Protein AF-A0A914FPI5-F1 (afdb_monomer_lite)

Foldseek 3Di:
DDDDDDDDDDPDAFAEPQQAEEELEDPPDPPQDPVQVVLSVLLQVLCVVRVHRYDYDYLVVLLPDPEDDPRYEYEYQDCDDDSNVSCVVNLHHYEYSQQSNCCCVPPSYRDDDSDYYNHCPCPPPDDDDPPDDPVVVVVVVD

Sequence (142 aa):
MKRNVSAGSSISVTQADTRRFYCIVSKDYENLTELQEQQLNKAYMLLKQHGAKAAITSVNKVMETKTRFAGFSYIIPEFSGELYEHLKSLEARIYGPLAIIQSLKKNGKIAKYSKPLLAMYCVGFNVTVTGLTVDERVRFLW

Radius of gyration: 18.47 Å; chains: 1; bounding box: 62×31×44 Å

pLDDT: mean 83.8, std 17.91, range [27.02, 97.25]

Secondary structure (DSSP, 8-state):
-----------------TT-EEEEEEET-TT--HHHHHHHHHHHHHHHHTT-EEEEEEHHHHHT--S--TTEEEE-S-S-HHHHHHHHHTT--EE-HHHHHHHHHHHSS----SS-BS-STTTT------S--HHHHHHHH-

Structure (mmCIF, N/CA/C/O backbone):
data_AF-A0A914FPI5-F1
#
_entry.id   AF-A0A914FPI5-F1
#
loop_
_atom_site.group_PDB
_atom_site.id
_atom_site.type_symbol
_atom_site.label_atom_id
_atom_site.label_alt_id
_atom_site.label_comp_id
_atom_site.label_asym_id
_atom_site.label_entity_id
_atom_site.label_seq_id
_atom_site.pdbx_PDB_ins_code
_atom_site.Cartn_x
_atom_site.Cartn_y
_atom_site.Cartn_z
_atom_site.occupancy
_atom_site.B_iso_or_equiv
_atom_site.auth_seq_id
_atom_site.auth_comp_id
_atom_site.auth_asym_id
_atom_site.auth_atom_id
_atom_site.pdbx_PDB_model_num
ATOM 1 N N . MET A 1 1 ? -47.656 1.825 -27.856 1.00 41.69 1 MET A N 1
ATOM 2 C CA . MET A 1 1 ? -47.205 0.910 -26.785 1.00 41.69 1 MET A CA 1
ATOM 3 C C . MET A 1 1 ? -46.133 1.633 -25.969 1.00 41.69 1 MET A C 1
ATOM 5 O O . MET A 1 1 ? -44.987 1.698 -26.388 1.00 41.69 1 MET A O 1
ATOM 9 N N . LYS A 1 2 ? -46.535 2.308 -24.885 1.00 35.38 2 LYS A N 1
ATOM 10 C CA . LYS A 1 2 ? -45.634 3.043 -23.981 1.00 35.38 2 LYS A CA 1
ATOM 11 C C . LYS A 1 2 ? -45.042 2.039 -22.990 1.00 35.38 2 LYS A C 1
ATOM 13 O O . LYS A 1 2 ? -45.812 1.371 -22.308 1.00 35.38 2 LYS A O 1
ATOM 18 N N . ARG A 1 3 ? -43.715 1.922 -22.899 1.00 34.03 3 ARG A N 1
ATOM 19 C CA . ARG A 1 3 ? -43.068 1.246 -21.764 1.00 34.03 3 ARG A CA 1
ATOM 20 C C . ARG A 1 3 ? -42.525 2.309 -20.822 1.00 34.03 3 ARG A C 1
ATOM 22 O O . ARG A 1 3 ? -41.485 2.902 -21.082 1.00 34.03 3 ARG A O 1
ATOM 29 N N . ASN A 1 4 ? -43.273 2.538 -19.749 1.00 33.28 4 ASN A N 1
ATOM 30 C CA . ASN A 1 4 ? -42.732 3.069 -18.508 1.00 33.28 4 ASN A CA 1
ATOM 31 C C . ASN A 1 4 ? -41.789 2.015 -17.924 1.00 33.28 4 ASN A C 1
ATOM 33 O O . ASN A 1 4 ? -42.200 0.874 -17.723 1.00 33.28 4 ASN A O 1
ATOM 37 N N . VAL A 1 5 ? -40.556 2.408 -17.618 1.00 37.50 5 VAL A N 1
ATOM 38 C CA . VAL A 1 5 ? -39.717 1.700 -16.650 1.00 37.50 5 VAL A CA 1
ATOM 39 C C . VAL A 1 5 ? -39.440 2.695 -15.537 1.00 37.50 5 VAL A C 1
ATOM 41 O O . VAL A 1 5 ? -38.598 3.579 -15.657 1.00 37.50 5 VAL A O 1
ATOM 44 N N . SER A 1 6 ? -40.230 2.589 -14.479 1.00 38.69 6 SER A N 1
ATOM 45 C CA . SER A 1 6 ? -39.996 3.262 -13.212 1.00 38.69 6 SER A CA 1
ATOM 46 C C . SER A 1 6 ? -39.279 2.318 -12.250 1.00 38.69 6 SER A C 1
ATOM 48 O O . SER A 1 6 ? -39.727 1.192 -12.055 1.00 38.69 6 SER A O 1
ATOM 50 N N . ALA A 1 7 ? -38.276 2.889 -11.580 1.00 34.94 7 ALA A N 1
ATOM 51 C CA . ALA A 1 7 ? -37.770 2.554 -10.249 1.00 34.94 7 ALA A CA 1
ATOM 52 C C . ALA A 1 7 ? -36.817 1.353 -10.073 1.00 34.94 7 ALA A C 1
ATOM 54 O O . ALA A 1 7 ? -37.062 0.239 -10.517 1.00 34.94 7 ALA A O 1
ATOM 55 N N . GLY A 1 8 ? -35.764 1.618 -9.285 1.00 27.02 8 GLY A N 1
ATOM 56 C CA . GLY A 1 8 ? -34.922 0.628 -8.610 1.00 27.02 8 GLY A CA 1
ATOM 57 C C . GLY A 1 8 ? -33.468 0.671 -9.081 1.00 27.02 8 GLY A C 1
ATOM 58 O O . GLY A 1 8 ? -33.053 -0.119 -9.912 1.00 27.02 8 GLY A O 1
ATOM 59 N N . SER A 1 9 ? -32.599 1.534 -8.568 1.00 31.66 9 SER A N 1
ATOM 60 C CA . SER A 1 9 ? -32.188 1.458 -7.169 1.00 31.66 9 SER A CA 1
ATOM 61 C C . SER A 1 9 ? -31.389 2.703 -6.789 1.00 31.66 9 SER A C 1
ATOM 63 O O . SER A 1 9 ? -30.408 3.074 -7.428 1.00 31.66 9 SER A O 1
ATOM 65 N N . SER A 1 10 ? -31.835 3.343 -5.715 1.00 32.69 10 SER A N 1
ATOM 66 C CA . SER A 1 10 ? -31.059 4.264 -4.895 1.00 32.69 10 SER A CA 1
ATOM 67 C C . SER A 1 10 ? -29.648 3.717 -4.663 1.00 32.69 10 SER A C 1
ATOM 69 O O . SER A 1 10 ? -29.485 2.647 -4.076 1.00 32.69 10 SER A O 1
ATOM 71 N N . ILE A 1 11 ? -28.634 4.451 -5.123 1.00 34.09 11 ILE A N 1
ATOM 72 C CA . ILE A 1 11 ? -27.224 4.149 -4.867 1.00 34.09 11 ILE A CA 1
ATOM 73 C C . ILE A 1 11 ? -26.982 4.351 -3.368 1.00 34.09 11 ILE A C 1
ATOM 75 O O . ILE A 1 11 ? -26.786 5.467 -2.892 1.00 34.09 11 ILE A O 1
ATOM 79 N N . SER A 1 12 ? -27.046 3.263 -2.605 1.00 35.69 12 SER A N 1
ATOM 80 C CA . SER A 1 12 ? -26.718 3.260 -1.185 1.00 35.69 12 SER A CA 1
ATOM 81 C C . SER A 1 12 ? -25.196 3.298 -1.001 1.00 35.69 12 SER A C 1
ATOM 83 O O . SER A 1 12 ? -24.499 2.340 -1.334 1.00 35.69 12 SER A O 1
ATOM 85 N N . VAL A 1 13 ? -24.722 4.442 -0.509 1.00 40.16 13 VAL A N 1
ATOM 86 C CA . VAL A 1 13 ? -23.586 4.692 0.401 1.00 40.16 13 VAL A CA 1
ATOM 87 C C . VAL A 1 13 ? -22.428 3.671 0.397 1.00 40.16 13 VAL A C 1
ATOM 89 O O . VAL A 1 13 ? -22.546 2.536 0.849 1.00 40.16 13 VAL A O 1
ATOM 92 N N . THR A 1 14 ? -21.276 4.170 -0.069 1.00 48.06 14 THR A N 1
ATOM 93 C CA . THR A 1 14 ? -19.882 3.847 0.304 1.00 48.06 14 THR A CA 1
ATOM 94 C C . THR A 1 14 ? -19.667 2.709 1.303 1.00 48.06 14 THR A C 1
ATOM 96 O O . THR A 1 14 ? -19.986 2.841 2.482 1.00 48.06 14 THR A O 1
ATOM 99 N N . GLN A 1 15 ? -18.962 1.659 0.880 1.00 47.38 15 GLN A N 1
ATOM 100 C CA . GLN A 1 15 ? -18.258 0.789 1.820 1.00 47.38 15 GLN A CA 1
ATOM 101 C C . GLN A 1 15 ? -16.860 0.475 1.296 1.00 47.38 15 GLN A C 1
ATOM 103 O O . GLN A 1 15 ? -16.686 -0.199 0.275 1.00 47.38 15 GLN A O 1
ATOM 108 N N . ALA A 1 16 ? -15.853 0.938 2.039 1.00 54.94 16 ALA A N 1
ATOM 109 C CA . ALA A 1 16 ? -14.571 0.254 2.071 1.00 54.94 16 ALA A CA 1
ATOM 110 C C . ALA A 1 16 ? -14.802 -1.216 2.471 1.00 54.94 16 ALA A C 1
ATOM 112 O O . ALA A 1 16 ? -15.773 -1.529 3.155 1.00 54.94 16 ALA A O 1
ATOM 113 N N . ASP A 1 17 ? -13.933 -2.131 2.034 1.00 63.31 17 ASP A N 1
ATOM 114 C CA . ASP A 1 17 ? -14.045 -3.557 2.374 1.00 63.31 17 ASP A CA 1
ATOM 115 C C . ASP A 1 17 ? -13.957 -3.746 3.904 1.00 63.31 17 ASP A C 1
ATOM 117 O O . ASP A 1 17 ? -12.864 -3.814 4.464 1.00 63.31 17 ASP A O 1
ATOM 121 N N . THR A 1 18 ? -15.106 -3.800 4.588 1.00 62.47 18 THR A N 1
ATOM 122 C CA . THR A 1 18 ? -15.226 -3.886 6.060 1.00 62.47 18 THR A CA 1
ATOM 123 C C . THR A 1 18 ? -14.688 -5.201 6.625 1.00 62.47 18 THR A C 1
ATOM 125 O O . THR A 1 18 ? -14.481 -5.333 7.838 1.00 62.47 18 THR A O 1
ATOM 128 N N . ARG A 1 19 ? -14.428 -6.179 5.748 1.00 72.88 19 ARG A N 1
ATOM 129 C CA . ARG A 1 19 ? -13.825 -7.471 6.086 1.00 72.88 19 ARG A CA 1
ATOM 130 C C . ARG A 1 19 ? -12.309 -7.389 6.216 1.00 72.88 19 ARG A C 1
ATOM 132 O O . ARG A 1 19 ? -11.709 -8.337 6.718 1.00 72.88 19 ARG A O 1
ATOM 139 N N . ARG A 1 20 ? -11.689 -6.293 5.765 1.00 82.44 20 ARG A N 1
ATOM 140 C CA . ARG A 1 20 ? -10.238 -6.118 5.802 1.00 82.44 20 ARG A CA 1
ATOM 141 C C . ARG A 1 20 ? -9.780 -5.113 6.839 1.00 82.44 20 ARG A C 1
ATOM 143 O O . ARG A 1 20 ? -10.452 -4.120 7.112 1.00 82.44 20 ARG A O 1
ATOM 150 N N . PHE A 1 21 ? -8.603 -5.396 7.378 1.00 89.62 21 PHE A N 1
ATOM 151 C CA . PHE A 1 21 ? -7.860 -4.526 8.267 1.00 89.62 21 PHE A CA 1
ATOM 152 C C . PHE A 1 21 ? -6.705 -3.874 7.500 1.00 89.62 21 PHE A C 1
ATOM 154 O O . PHE A 1 21 ? -5.883 -4.566 6.901 1.00 89.62 21 PHE A O 1
ATOM 161 N N . TYR A 1 22 ? -6.664 -2.546 7.493 1.00 92.00 22 TYR A N 1
ATOM 162 C CA . TYR A 1 22 ? -5.661 -1.748 6.798 1.00 92.00 22 TYR A CA 1
ATOM 163 C C . TYR A 1 22 ? -4.598 -1.269 7.789 1.00 92.00 22 TYR A C 1
ATOM 165 O O . TYR A 1 22 ? -4.893 -0.515 8.717 1.00 92.00 22 TYR A O 1
ATOM 173 N N . CYS A 1 23 ? -3.361 -1.698 7.576 1.00 94.44 23 CYS A N 1
ATOM 174 C CA . CYS A 1 23 ? -2.197 -1.312 8.359 1.00 94.44 23 CYS A CA 1
ATOM 175 C C . CYS A 1 23 ? -1.449 -0.196 7.633 1.00 94.44 23 CYS A C 1
ATOM 177 O O . CYS A 1 23 ? -0.838 -0.442 6.596 1.00 94.44 23 CYS A O 1
ATOM 179 N N . ILE A 1 24 ? -1.489 1.018 8.174 1.00 95.75 24 ILE A N 1
ATOM 180 C CA . ILE A 1 24 ? -0.692 2.143 7.686 1.00 95.75 24 ILE A CA 1
ATOM 181 C C . ILE A 1 24 ? 0.669 2.047 8.367 1.00 95.75 24 ILE A C 1
ATOM 183 O O . ILE A 1 24 ? 0.754 2.226 9.582 1.00 95.75 24 ILE A O 1
ATOM 187 N N . VAL A 1 25 ? 1.712 1.713 7.613 1.00 93.81 25 VAL A N 1
ATOM 188 C CA . VAL A 1 25 ? 3.068 1.577 8.155 1.00 93.81 25 VAL A CA 1
ATOM 189 C C . VAL A 1 25 ? 3.756 2.930 8.036 1.00 93.81 25 VAL A C 1
ATOM 191 O O . VAL A 1 25 ? 4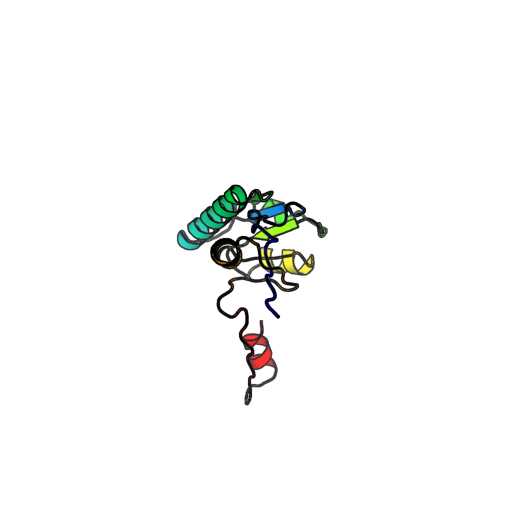.096 3.356 6.936 1.00 93.81 25 VAL A O 1
ATOM 194 N N . SER A 1 26 ? 3.902 3.630 9.158 1.00 91.25 26 SER A N 1
ATOM 195 C CA . SER A 1 26 ? 4.524 4.963 9.185 1.00 91.25 26 SER A CA 1
ATOM 196 C C . SER A 1 26 ? 5.479 5.179 10.354 1.00 91.25 26 SER A C 1
ATOM 198 O O . SER A 1 26 ? 6.345 6.040 10.271 1.00 91.25 26 SER A O 1
ATOM 200 N N . LYS A 1 27 ? 5.342 4.414 11.444 1.00 89.94 27 LYS A N 1
ATOM 201 C CA . LYS A 1 27 ? 6.252 4.520 12.590 1.00 89.94 27 LYS A CA 1
ATOM 202 C C . LYS A 1 27 ? 7.548 3.771 12.308 1.00 89.94 27 LYS A C 1
ATOM 204 O O . LYS A 1 27 ? 7.506 2.691 11.718 1.00 89.94 27 LYS A O 1
ATOM 209 N N . ASP A 1 28 ? 8.656 4.321 12.790 1.00 89.00 28 ASP A N 1
ATOM 210 C CA . ASP A 1 28 ? 10.003 3.755 12.641 1.00 89.00 28 ASP A CA 1
ATOM 211 C C . ASP A 1 28 ? 10.420 3.588 11.168 1.00 89.00 28 ASP A C 1
ATOM 213 O O . ASP A 1 28 ? 11.265 2.763 10.839 1.00 89.00 28 ASP A O 1
ATOM 217 N N . TYR A 1 29 ? 9.786 4.346 10.267 1.00 89.06 29 TYR A N 1
ATOM 218 C CA . TYR A 1 29 ? 10.139 4.364 8.856 1.00 89.06 29 TYR A CA 1
ATOM 219 C C . TYR A 1 29 ? 11.323 5.311 8.670 1.00 89.06 29 TYR A C 1
ATOM 221 O O . TYR A 1 29 ? 11.189 6.524 8.851 1.00 89.06 29 TYR A O 1
ATOM 229 N N . GLU A 1 30 ? 12.488 4.762 8.341 1.00 84.88 30 GLU A N 1
ATOM 230 C CA . GLU A 1 30 ? 13.681 5.567 8.100 1.00 84.88 30 GLU A CA 1
ATOM 231 C C . GLU A 1 30 ? 13.478 6.457 6.867 1.00 84.88 30 GLU A C 1
ATOM 233 O O . GLU A 1 30 ? 12.995 6.006 5.832 1.00 84.88 30 GLU A O 1
ATOM 238 N N . ASN A 1 31 ? 13.854 7.734 6.972 1.00 85.50 31 ASN A N 1
ATOM 239 C CA . ASN A 1 31 ? 13.837 8.696 5.861 1.00 85.50 31 ASN A CA 1
ATOM 240 C C . ASN A 1 31 ? 12.456 8.986 5.239 1.00 85.50 31 ASN A C 1
ATOM 242 O O . ASN A 1 31 ? 12.372 9.369 4.071 1.00 85.50 31 ASN A O 1
ATOM 246 N N . LEU A 1 32 ? 11.367 8.858 6.004 1.00 90.00 32 LEU A N 1
ATOM 247 C CA . LEU A 1 32 ? 10.044 9.267 5.531 1.00 90.00 32 LEU A CA 1
ATOM 248 C C . LEU A 1 32 ? 10.020 10.775 5.232 1.00 90.00 32 LEU A C 1
ATOM 250 O O . LEU A 1 32 ? 10.238 11.603 6.115 1.00 90.00 32 LEU A O 1
ATOM 254 N N . THR A 1 33 ? 9.731 11.141 3.985 1.00 93.69 33 THR A N 1
ATOM 255 C CA . THR A 1 33 ? 9.571 12.552 3.606 1.00 93.69 33 THR A CA 1
ATOM 256 C C . THR A 1 33 ? 8.265 13.122 4.159 1.00 93.69 33 THR A C 1
ATOM 258 O O . THR A 1 33 ? 7.269 12.407 4.294 1.00 93.69 33 THR A O 1
ATOM 261 N N . GLU A 1 34 ? 8.220 14.439 4.376 1.00 94.25 34 GLU A N 1
ATOM 262 C CA . GLU A 1 34 ? 7.000 15.128 4.819 1.00 94.25 34 GLU A CA 1
ATOM 263 C C . GLU A 1 34 ? 5.815 14.848 3.875 1.00 94.25 34 GLU A C 1
ATOM 265 O O . GLU A 1 34 ? 4.696 14.575 4.310 1.00 94.25 34 GLU A O 1
ATOM 270 N N . LEU A 1 35 ? 6.064 14.833 2.560 1.00 94.56 35 LEU A N 1
ATOM 271 C CA . LEU A 1 35 ? 5.036 14.531 1.566 1.00 94.56 35 LEU A CA 1
ATOM 272 C C . LEU A 1 35 ? 4.476 13.109 1.731 1.00 94.56 35 LEU A C 1
ATOM 274 O O . LEU A 1 35 ? 3.261 12.914 1.646 1.00 94.56 35 LEU A O 1
ATOM 278 N N . GLN A 1 36 ? 5.333 12.112 1.958 1.00 94.88 36 GLN A N 1
ATOM 279 C CA . GLN A 1 36 ? 4.898 10.730 2.182 1.00 94.88 36 GLN A CA 1
ATOM 280 C C . GLN A 1 36 ? 4.102 10.607 3.483 1.00 94.88 36 GLN A C 1
ATOM 282 O O . GLN A 1 36 ? 3.055 9.954 3.498 1.00 94.88 36 GLN A O 1
ATOM 287 N N . GLU A 1 37 ? 4.533 11.277 4.550 1.00 95.06 37 GLU A N 1
ATOM 288 C CA . GLU A 1 37 ? 3.805 11.308 5.817 1.00 95.06 37 GLU A CA 1
ATOM 289 C C . GLU A 1 37 ? 2.411 11.931 5.651 1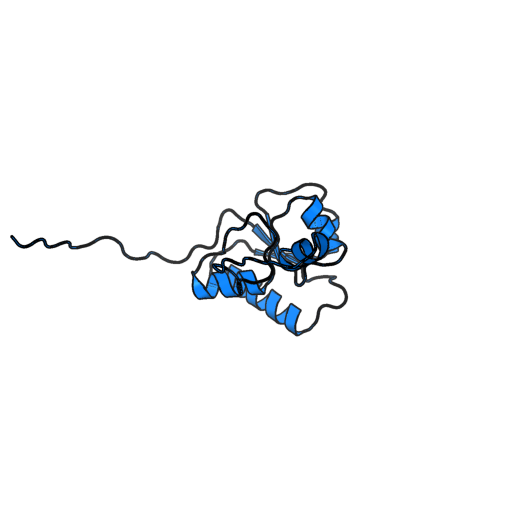.00 95.06 37 GLU A C 1
ATOM 291 O O . GLU A 1 37 ? 1.402 11.337 6.047 1.00 95.06 37 GLU A O 1
ATOM 296 N N . GLN A 1 38 ? 2.316 13.077 4.973 1.00 96.44 38 GLN A N 1
ATOM 297 C CA . GLN A 1 38 ? 1.039 13.720 4.653 1.00 96.44 38 GLN A CA 1
ATOM 298 C C . GLN A 1 38 ? 0.124 12.796 3.834 1.00 96.44 38 GLN A C 1
ATOM 300 O O . GLN A 1 38 ? -1.084 12.726 4.084 1.00 96.44 38 GLN A O 1
ATOM 305 N N . GLN A 1 39 ? 0.675 12.060 2.866 1.00 97.25 39 GLN A N 1
ATOM 306 C CA . GLN A 1 39 ? -0.085 11.099 2.066 1.00 97.25 39 GLN A CA 1
ATOM 307 C C . GLN A 1 39 ? -0.584 9.913 2.905 1.00 97.25 39 GLN A C 1
ATOM 309 O O . GLN A 1 39 ? -1.753 9.537 2.778 1.00 97.25 39 GLN A O 1
ATOM 314 N N . LEU A 1 40 ? 0.246 9.346 3.783 1.00 96.94 40 LEU A N 1
ATOM 315 C CA . LEU A 1 40 ? -0.143 8.260 4.691 1.00 96.94 40 LEU A CA 1
ATOM 316 C C . LEU A 1 40 ? -1.238 8.714 5.663 1.00 96.94 40 LEU A C 1
ATOM 318 O O . LEU A 1 40 ? -2.266 8.042 5.790 1.00 96.94 40 LEU A O 1
ATOM 322 N N . ASN A 1 41 ? -1.079 9.893 6.267 1.00 96.62 41 ASN A N 1
ATOM 323 C CA . ASN A 1 41 ? -2.074 10.492 7.156 1.00 96.62 41 ASN A CA 1
ATOM 324 C C . ASN A 1 41 ? -3.402 10.731 6.429 1.00 96.62 41 ASN A C 1
ATOM 326 O O . ASN A 1 41 ? -4.474 10.374 6.922 1.00 96.62 41 ASN A O 1
ATOM 330 N N . LYS A 1 42 ? -3.352 11.258 5.205 1.00 97.19 42 LYS A N 1
ATOM 331 C CA . LYS A 1 42 ? -4.546 11.467 4.380 1.00 97.19 42 LYS A CA 1
ATOM 332 C C . LYS A 1 42 ? -5.235 10.156 4.005 1.00 97.19 42 LYS A C 1
ATOM 334 O O . LYS A 1 42 ? -6.465 10.088 4.041 1.00 97.19 42 LYS A O 1
ATOM 339 N N . ALA A 1 43 ? -4.471 9.119 3.665 1.00 96.88 43 ALA A N 1
ATOM 340 C CA . ALA A 1 43 ? -5.010 7.789 3.397 1.00 96.88 43 ALA A CA 1
ATOM 341 C C . ALA A 1 43 ? -5.696 7.204 4.643 1.00 96.88 43 ALA A C 1
ATOM 343 O O . ALA A 1 43 ? -6.819 6.710 4.540 1.00 96.88 43 ALA A O 1
ATOM 344 N N . TYR A 1 44 ? -5.071 7.326 5.820 1.00 96.50 44 TYR A N 1
ATOM 345 C CA . TYR A 1 44 ? -5.646 6.901 7.099 1.00 96.50 44 TYR A CA 1
ATOM 346 C C . TYR A 1 44 ? -6.975 7.603 7.401 1.00 96.50 44 TYR A C 1
ATOM 348 O O . TYR A 1 44 ? -7.974 6.941 7.695 1.00 96.50 44 TYR A O 1
ATOM 356 N N . MET A 1 45 ? -7.022 8.930 7.267 1.00 96.12 45 MET A N 1
ATOM 357 C CA . MET A 1 45 ? -8.241 9.703 7.512 1.00 96.12 45 MET A CA 1
ATOM 358 C C . MET A 1 45 ? -9.369 9.313 6.554 1.00 96.12 45 MET A C 1
ATOM 360 O O . MET A 1 45 ? -10.498 9.093 6.993 1.00 96.12 45 MET A O 1
ATOM 364 N N .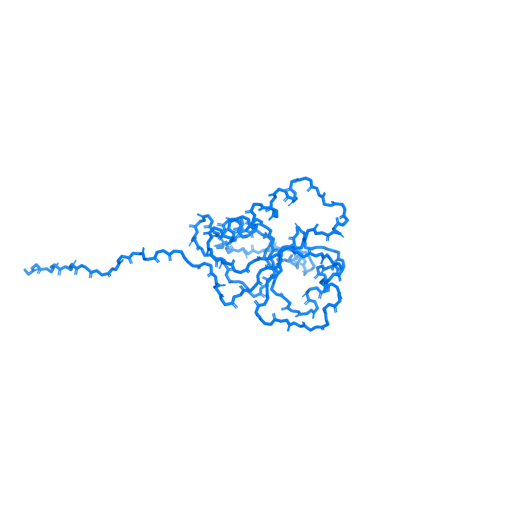 LEU A 1 46 ? -9.070 9.147 5.261 1.00 95.25 46 LEU A N 1
ATOM 365 C CA . LEU A 1 46 ? -10.065 8.715 4.274 1.00 95.25 46 LEU A CA 1
ATOM 366 C C . LEU A 1 46 ? -10.594 7.307 4.562 1.00 95.25 46 LEU A C 1
ATOM 368 O O . LEU A 1 46 ? -11.796 7.074 4.435 1.00 95.25 46 LEU A O 1
ATOM 372 N N . LEU A 1 47 ? -9.726 6.382 4.976 1.00 94.19 47 LEU A N 1
ATOM 373 C CA . LEU A 1 47 ? -10.126 5.036 5.391 1.00 94.19 47 LEU A CA 1
ATOM 374 C C . LEU A 1 47 ? -11.123 5.085 6.549 1.00 94.19 47 LEU A C 1
ATOM 376 O O . LEU A 1 47 ? -12.172 4.442 6.478 1.00 94.19 47 LEU A O 1
ATOM 380 N N . LYS A 1 48 ? -10.827 5.877 7.585 1.00 93.19 48 LYS A N 1
ATOM 381 C CA . LYS A 1 48 ? -11.720 6.053 8.737 1.00 93.19 48 LYS A CA 1
ATOM 382 C C . LYS A 1 48 ? -13.055 6.678 8.343 1.00 93.19 48 LYS A C 1
ATOM 384 O O . LYS A 1 48 ? -14.094 6.168 8.750 1.00 93.19 48 LYS A O 1
ATOM 389 N N . GLN A 1 49 ? -13.036 7.719 7.510 1.00 92.69 49 GLN A N 1
ATOM 390 C CA . GLN A 1 49 ? -14.248 8.370 6.997 1.00 92.69 49 GLN A CA 1
ATOM 391 C C . GLN A 1 49 ? -15.154 7.404 6.219 1.00 92.69 49 GLN A C 1
ATOM 393 O O . GLN A 1 49 ? -16.371 7.524 6.280 1.00 92.69 49 GLN A O 1
ATOM 398 N N . HIS A 1 50 ? -14.574 6.416 5.531 1.00 90.75 50 HIS A N 1
ATOM 399 C CA . HIS A 1 50 ? -15.313 5.389 4.785 1.00 90.75 50 HIS A CA 1
ATOM 400 C C . HIS A 1 50 ? -15.612 4.123 5.611 1.00 90.75 50 HIS A C 1
ATOM 402 O O . HIS A 1 50 ? -15.957 3.084 5.042 1.00 90.75 50 HIS A O 1
ATOM 408 N N . GLY A 1 51 ? -15.455 4.178 6.940 1.00 88.19 51 GLY A N 1
ATOM 409 C CA . GLY A 1 51 ? -15.774 3.072 7.848 1.00 88.19 51 GLY A CA 1
ATOM 410 C C . GLY A 1 51 ? -14.833 1.866 7.750 1.00 88.19 51 GLY A C 1
ATOM 411 O O . GLY A 1 51 ? -15.183 0.772 8.195 1.00 88.19 51 GLY A O 1
ATOM 412 N N . ALA A 1 52 ? -13.643 2.024 7.163 1.00 90.19 52 ALA A N 1
ATOM 413 C CA . ALA A 1 52 ? -12.662 0.949 7.079 1.00 90.19 52 ALA A CA 1
ATOM 414 C C . ALA A 1 52 ? -12.011 0.681 8.445 1.00 90.19 52 ALA A C 1
ATOM 416 O O . ALA A 1 52 ? -11.695 1.603 9.206 1.00 90.19 52 ALA A O 1
ATOM 417 N N . LYS A 1 53 ? -11.718 -0.591 8.735 1.00 91.88 53 LYS A N 1
ATOM 418 C CA . LYS A 1 53 ? -10.893 -0.958 9.891 1.00 91.88 53 LYS A CA 1
ATOM 419 C C . LYS A 1 53 ? -9.443 -0.627 9.560 1.00 91.88 53 LYS A C 1
ATOM 421 O O . LYS A 1 53 ? -8.814 -1.347 8.796 1.00 91.88 53 LYS A O 1
ATOM 426 N N . ALA A 1 54 ? -8.935 0.475 10.097 1.00 94.56 54 ALA A N 1
ATOM 427 C CA . ALA A 1 54 ? -7.574 0.932 9.847 1.00 94.56 54 ALA A CA 1
ATOM 428 C C . ALA A 1 54 ? -6.848 1.296 11.145 1.00 94.56 54 ALA A C 1
ATOM 430 O O . ALA A 1 54 ? -7.466 1.875 12.053 1.00 94.56 54 ALA A O 1
ATOM 431 N N . ALA A 1 55 ? -5.551 0.992 11.194 1.00 94.69 55 ALA A N 1
ATOM 432 C CA . ALA A 1 55 ? -4.642 1.371 12.270 1.00 94.69 55 ALA A CA 1
ATOM 433 C C . ALA A 1 55 ? -3.249 1.714 11.734 1.00 94.69 55 ALA A C 1
ATOM 435 O O . ALA A 1 55 ? -2.809 1.183 10.715 1.00 94.69 55 ALA A O 1
ATOM 436 N N . ILE A 1 56 ? -2.559 2.586 12.465 1.00 95.50 56 ILE A N 1
ATOM 437 C CA . ILE A 1 56 ? -1.152 2.904 12.232 1.00 95.50 56 ILE A CA 1
ATOM 438 C C . ILE A 1 56 ? -0.290 1.853 12.941 1.00 95.50 56 ILE A C 1
ATOM 440 O O . ILE A 1 56 ? -0.557 1.502 14.092 1.00 95.50 56 ILE A O 1
ATOM 444 N N . THR A 1 57 ? 0.744 1.363 12.265 1.00 95.00 57 THR A N 1
ATOM 445 C CA . THR A 1 57 ? 1.713 0.389 12.784 1.00 95.00 57 THR A CA 1
ATOM 446 C C . THR A 1 57 ? 3.148 0.849 12.512 1.00 95.00 57 THR A C 1
ATOM 448 O O . THR A 1 57 ? 3.372 1.771 11.724 1.00 95.00 57 THR A O 1
ATOM 451 N N . SER A 1 58 ? 4.112 0.219 13.185 1.00 95.06 58 SER A N 1
ATOM 452 C CA . SER A 1 58 ? 5.539 0.401 12.920 1.00 95.06 58 SER A CA 1
ATOM 453 C C . SER A 1 58 ? 6.093 -0.625 11.950 1.00 95.06 58 SER A C 1
ATOM 455 O O . SER A 1 58 ? 5.537 -1.720 11.829 1.00 95.06 58 SER A O 1
ATOM 457 N N . VAL A 1 59 ? 7.206 -0.269 11.306 1.00 94.50 59 VAL A N 1
ATOM 458 C CA . VAL A 1 59 ? 8.018 -1.182 10.491 1.00 94.50 59 VAL A CA 1
ATOM 459 C C . VAL A 1 59 ? 8.397 -2.415 11.310 1.00 94.50 59 VAL A C 1
ATOM 461 O O . VAL A 1 59 ? 8.042 -3.523 10.921 1.00 94.50 59 VAL A O 1
ATOM 464 N N . ASN A 1 60 ? 8.980 -2.225 12.497 1.00 94.12 60 ASN A N 1
ATOM 465 C CA . ASN A 1 60 ? 9.430 -3.311 13.378 1.00 94.12 60 ASN A CA 1
ATOM 466 C C . ASN A 1 60 ? 8.332 -4.348 13.663 1.00 94.12 60 ASN A C 1
ATOM 468 O O . ASN A 1 60 ? 8.532 -5.544 13.468 1.00 94.12 60 ASN A O 1
ATOM 472 N N . LYS A 1 61 ? 7.122 -3.893 14.012 1.00 93.06 61 LYS A N 1
ATOM 473 C CA . LYS A 1 61 ? 5.985 -4.788 14.271 1.00 93.06 61 LYS A CA 1
ATOM 474 C C . LYS A 1 61 ? 5.551 -5.570 13.029 1.00 93.06 61 LYS A C 1
ATOM 476 O O . LYS A 1 61 ? 5.071 -6.698 13.138 1.00 93.06 61 LYS A O 1
ATOM 481 N N . VAL A 1 62 ? 5.660 -4.968 11.843 1.00 93.19 62 VAL A N 1
ATOM 482 C CA . VAL A 1 62 ? 5.380 -5.686 10.594 1.00 93.19 62 VAL A CA 1
ATOM 483 C C . VAL A 1 62 ? 6.459 -6.733 10.335 1.00 93.19 62 VAL A C 1
ATOM 485 O O . VAL A 1 62 ? 6.097 -7.862 10.033 1.00 93.19 62 VAL A O 1
ATOM 488 N N . MET A 1 63 ? 7.734 -6.401 10.537 1.00 93.56 63 MET A N 1
ATOM 489 C CA . MET A 1 63 ? 8.868 -7.311 10.318 1.00 93.56 63 MET A CA 1
ATOM 490 C C . MET A 1 63 ? 8.855 -8.542 11.241 1.00 93.56 63 MET A C 1
ATOM 492 O O . MET A 1 63 ? 9.346 -9.604 10.869 1.00 93.56 63 MET A O 1
ATOM 496 N N . GLU A 1 64 ? 8.242 -8.444 12.424 1.00 92.62 64 GLU A N 1
ATOM 497 C CA . GLU A 1 64 ? 8.011 -9.588 13.323 1.00 92.62 64 GLU A CA 1
ATOM 498 C C . GLU A 1 64 ? 6.977 -10.596 12.779 1.00 92.62 64 GLU A C 1
ATOM 500 O O . GLU A 1 64 ? 6.862 -11.724 13.274 1.00 92.62 64 GLU A O 1
ATOM 505 N N . THR A 1 65 ? 6.198 -10.217 11.763 1.00 89.38 65 THR A N 1
ATOM 506 C CA . THR A 1 65 ? 5.131 -11.055 11.213 1.00 89.38 65 THR A CA 1
ATOM 507 C C . THR A 1 65 ? 5.709 -12.161 10.333 1.00 89.38 65 THR A C 1
ATOM 509 O O . THR A 1 65 ? 6.256 -11.913 9.268 1.00 89.38 65 THR A O 1
ATOM 512 N N . LYS A 1 66 ? 5.531 -13.424 10.735 1.00 85.94 66 LYS A N 1
ATOM 513 C CA . LYS A 1 66 ? 6.061 -14.580 9.981 1.00 85.94 66 LYS A CA 1
ATOM 514 C C . LYS A 1 66 ? 5.112 -15.144 8.928 1.00 85.94 66 LYS A C 1
ATOM 516 O O . LYS A 1 66 ? 5.536 -15.890 8.054 1.00 85.94 66 LYS A O 1
ATOM 521 N N . THR A 1 67 ? 3.819 -14.847 9.035 1.00 81.50 67 THR A N 1
ATOM 522 C CA . THR A 1 67 ? 2.785 -15.452 8.190 1.00 81.50 67 THR A CA 1
ATOM 523 C C . THR A 1 67 ? 1.798 -14.420 7.692 1.00 81.50 67 THR A C 1
ATOM 525 O O . THR A 1 67 ? 1.404 -13.504 8.415 1.00 81.50 67 THR A O 1
ATOM 528 N N . ARG A 1 68 ? 1.319 -14.629 6.468 1.00 79.56 68 ARG A N 1
ATOM 529 C CA . ARG A 1 68 ? 0.262 -13.819 5.875 1.00 79.56 68 ARG A CA 1
ATOM 530 C C . ARG A 1 68 ? -1.029 -13.896 6.686 1.00 79.56 68 ARG A C 1
ATOM 532 O O . ARG A 1 68 ? -1.593 -14.972 6.869 1.00 79.56 68 ARG A O 1
ATOM 539 N N . PHE A 1 69 ? -1.594 -12.740 7.019 1.00 78.62 69 PHE A N 1
ATOM 540 C CA . PHE A 1 69 ? -2.980 -12.653 7.473 1.00 78.62 69 PHE A CA 1
ATOM 541 C C . PHE A 1 69 ? -3.890 -12.284 6.299 1.00 78.62 69 PHE A C 1
ATOM 543 O O . PHE A 1 69 ? -3.865 -11.158 5.804 1.00 78.62 69 PHE A O 1
ATOM 550 N N . ALA A 1 70 ? -4.732 -13.221 5.849 1.00 74.56 70 ALA A N 1
ATOM 551 C CA . ALA A 1 70 ? -5.603 -13.038 4.679 1.00 74.56 70 ALA A CA 1
ATOM 552 C C . ALA A 1 70 ? -6.522 -11.796 4.768 1.00 74.56 70 ALA A C 1
ATOM 554 O O . ALA A 1 70 ? -6.881 -11.209 3.742 1.00 74.56 70 ALA A O 1
ATOM 555 N N . GLY A 1 71 ? -6.876 -11.366 5.983 1.00 83.69 71 GLY A N 1
ATOM 556 C CA . GLY A 1 71 ? -7.685 -10.172 6.243 1.00 83.69 71 GLY A CA 1
ATOM 557 C C . GLY A 1 71 ? -6.921 -8.845 6.215 1.00 83.69 71 GLY A C 1
ATOM 558 O O . GLY A 1 71 ? -7.556 -7.798 6.288 1.00 83.69 71 GLY A O 1
ATOM 559 N N . PHE A 1 72 ? -5.593 -8.855 6.105 1.00 90.50 72 PHE A N 1
ATOM 560 C CA . PHE A 1 72 ? -4.772 -7.658 6.264 1.00 90.50 72 PHE A CA 1
ATOM 561 C C . PHE A 1 72 ? -4.388 -7.057 4.910 1.00 90.50 72 PHE A C 1
ATOM 563 O O . PHE A 1 72 ? -4.299 -7.732 3.879 1.00 90.50 72 PHE A O 1
ATOM 570 N N . SER A 1 73 ? -4.226 -5.743 4.887 1.00 93.50 73 SER A N 1
ATOM 571 C CA . SER A 1 73 ? -3.686 -4.992 3.757 1.00 93.50 73 SER A CA 1
ATOM 572 C C . SER A 1 73 ? -2.749 -3.928 4.298 1.00 93.50 73 SER A C 1
ATOM 574 O O . SER A 1 73 ? -3.098 -3.227 5.242 1.00 93.50 73 SER A O 1
ATOM 576 N N . TYR A 1 74 ? -1.565 -3.826 3.716 1.00 95.38 74 TYR A N 1
ATOM 577 C CA . TYR A 1 74 ? -0.509 -2.937 4.179 1.00 95.38 74 TYR A CA 1
ATOM 578 C C . TYR A 1 74 ? -0.424 -1.733 3.257 1.00 95.38 74 TYR A C 1
ATOM 580 O O . TYR A 1 74 ? -0.516 -1.872 2.037 1.00 95.38 74 TYR A O 1
ATOM 588 N N . ILE A 1 75 ? -0.290 -0.554 3.850 1.00 96.50 75 ILE A N 1
ATOM 589 C CA . ILE A 1 75 ? -0.132 0.711 3.146 1.00 96.50 75 ILE A CA 1
ATOM 590 C C . ILE A 1 75 ? 1.244 1.242 3.514 1.00 96.50 75 ILE A C 1
ATOM 592 O O . ILE A 1 75 ? 1.480 1.559 4.681 1.00 96.50 75 ILE A O 1
ATOM 596 N N . ILE A 1 76 ? 2.130 1.296 2.524 1.00 96.44 76 ILE A N 1
ATOM 597 C CA . ILE A 1 76 ? 3.531 1.700 2.675 1.00 96.44 76 ILE A CA 1
ATOM 598 C C . ILE A 1 76 ? 3.840 2.854 1.707 1.00 96.44 76 ILE A C 1
ATOM 600 O O . ILE A 1 76 ? 3.203 2.944 0.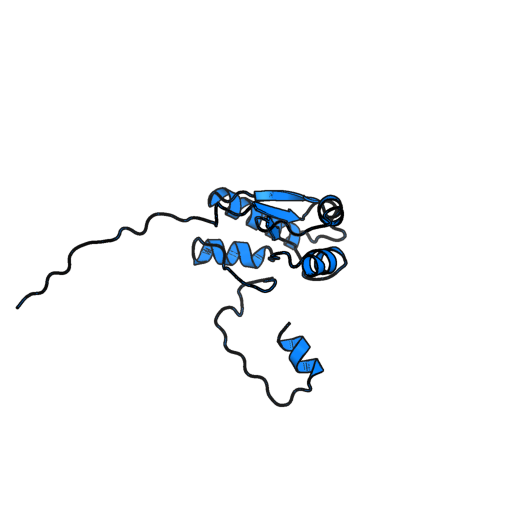653 1.00 96.44 76 ILE A O 1
ATOM 604 N N . PRO A 1 77 ? 4.758 3.769 2.053 1.00 94.50 77 PRO A N 1
ATOM 605 C CA . PRO A 1 77 ? 5.033 4.967 1.257 1.00 94.50 77 PRO A CA 1
ATOM 606 C C . PRO A 1 77 ? 5.759 4.680 -0.065 1.00 94.50 77 PRO A C 1
ATOM 608 O O . PRO A 1 77 ? 5.604 5.445 -1.015 1.00 94.50 77 PRO A O 1
ATOM 611 N N . GLU A 1 78 ? 6.521 3.590 -0.143 1.00 92.31 78 GLU A N 1
ATOM 612 C CA . GLU A 1 78 ? 7.352 3.222 -1.293 1.00 92.31 78 GLU A CA 1
ATOM 613 C C . GLU A 1 78 ? 7.433 1.699 -1.454 1.00 92.31 78 GLU A C 1
ATOM 615 O O . GLU A 1 78 ? 7.224 0.952 -0.499 1.00 92.31 78 GLU A O 1
ATOM 620 N N . PHE A 1 79 ? 7.701 1.231 -2.675 1.00 93.00 79 PHE A N 1
ATOM 621 C CA . PHE A 1 79 ? 7.803 -0.197 -3.011 1.00 93.00 79 PHE A CA 1
ATOM 622 C C . PHE A 1 79 ? 9.269 -0.594 -3.197 1.00 93.00 79 PHE A C 1
ATOM 624 O O . PHE A 1 79 ? 9.687 -1.055 -4.257 1.00 93.00 79 PHE A O 1
ATOM 631 N N . SER A 1 80 ? 10.051 -0.360 -2.151 1.00 90.44 80 SER A N 1
ATOM 632 C CA . SER A 1 80 ? 11.483 -0.634 -2.089 1.00 90.44 80 SER A CA 1
ATOM 633 C C . SER A 1 80 ? 11.898 -0.955 -0.655 1.00 90.44 80 SER A C 1
ATOM 635 O O . SER A 1 80 ? 11.148 -0.716 0.292 1.00 90.44 80 SER A O 1
ATOM 637 N N . GLY A 1 81 ? 13.101 -1.509 -0.501 1.00 91.81 81 GLY A N 1
ATOM 638 C CA . GLY A 1 81 ? 13.683 -1.808 0.805 1.00 91.81 81 GLY A CA 1
ATOM 639 C C . GLY A 1 81 ? 13.149 -3.082 1.464 1.00 91.81 81 GLY A C 1
ATOM 640 O O . GLY A 1 81 ? 12.310 -3.807 0.922 1.00 91.81 81 GLY A O 1
ATOM 641 N N . GLU A 1 82 ? 13.671 -3.355 2.659 1.00 94.06 82 GLU A N 1
ATOM 642 C CA . GLU A 1 82 ? 13.461 -4.621 3.370 1.00 94.06 82 GLU A CA 1
ATOM 643 C C . GLU A 1 82 ? 11.998 -4.867 3.735 1.00 94.06 82 GLU A C 1
ATOM 645 O O . GLU A 1 82 ? 11.503 -5.980 3.575 1.00 94.06 82 GLU A O 1
ATOM 650 N N . LEU A 1 83 ? 11.276 -3.826 4.160 1.00 94.50 83 LEU A N 1
ATOM 651 C CA . LEU A 1 83 ? 9.855 -3.931 4.488 1.00 94.50 83 LEU A CA 1
ATOM 652 C C . LEU A 1 83 ? 9.026 -4.397 3.285 1.00 94.50 83 LEU A C 1
ATOM 654 O O . LEU A 1 83 ? 8.135 -5.239 3.432 1.00 94.50 83 LEU A O 1
ATOM 658 N N . TYR A 1 84 ? 9.288 -3.837 2.101 1.00 95.06 84 TYR A N 1
ATOM 659 C CA . TYR A 1 84 ? 8.550 -4.195 0.896 1.00 95.06 84 TYR A CA 1
ATOM 660 C C . TYR A 1 84 ? 8.831 -5.641 0.488 1.00 95.06 84 TYR A C 1
ATOM 662 O O . TYR A 1 84 ? 7.885 -6.400 0.264 1.00 95.06 84 TYR A O 1
ATOM 670 N N . GLU A 1 85 ? 10.102 -6.048 0.455 1.00 95.50 85 GLU A N 1
ATOM 671 C CA . GLU A 1 85 ? 10.474 -7.426 0.116 1.00 95.50 85 GLU A CA 1
ATOM 672 C C . GLU A 1 85 ? 9.954 -8.428 1.154 1.00 95.50 85 GLU A C 1
ATOM 674 O O . GLU A 1 85 ? 9.436 -9.485 0.786 1.00 95.50 85 GLU A O 1
ATOM 679 N N . HIS A 1 86 ? 9.964 -8.069 2.439 1.00 95.06 86 HIS A N 1
ATOM 680 C CA . HIS A 1 86 ? 9.355 -8.869 3.496 1.00 95.06 86 HIS A CA 1
ATOM 681 C C . HIS A 1 86 ? 7.850 -9.066 3.253 1.00 95.06 86 HIS A C 1
ATOM 683 O O . HIS A 1 86 ? 7.376 -10.199 3.159 1.00 95.06 86 HIS A O 1
ATOM 689 N N . LEU A 1 87 ? 7.089 -7.986 3.057 1.00 94.62 87 LEU A N 1
ATOM 690 C CA . LEU A 1 87 ? 5.648 -8.061 2.787 1.00 94.62 87 LEU A CA 1
ATOM 691 C C . LEU A 1 87 ? 5.326 -8.829 1.499 1.00 94.62 87 LEU A C 1
ATOM 693 O O . LEU A 1 87 ? 4.325 -9.548 1.433 1.00 94.62 87 LEU A O 1
ATOM 697 N N . LYS A 1 88 ? 6.170 -8.696 0.478 1.00 93.31 88 LYS A N 1
ATOM 698 C CA . LYS A 1 88 ? 6.050 -9.422 -0.785 1.00 93.31 88 LYS A CA 1
ATOM 699 C C . LYS A 1 88 ? 6.312 -10.917 -0.602 1.00 93.31 88 LYS A C 1
ATOM 701 O O . LYS A 1 88 ? 5.551 -11.712 -1.148 1.00 93.31 88 LYS A O 1
ATOM 706 N N . SER A 1 89 ? 7.301 -11.300 0.210 1.00 93.62 89 SER A N 1
ATOM 707 C CA . SER A 1 89 ? 7.577 -12.706 0.554 1.00 93.62 89 SER A CA 1
ATOM 708 C C . SER A 1 89 ? 6.403 -13.378 1.278 1.00 93.62 89 SER A C 1
ATOM 710 O O . SER A 1 89 ? 6.150 -14.564 1.094 1.00 93.62 89 SER A O 1
ATOM 712 N N . LEU A 1 90 ? 5.627 -12.597 2.037 1.00 92.56 90 LEU A N 1
ATOM 713 C CA . LEU A 1 90 ? 4.390 -13.037 2.685 1.00 92.56 90 LEU A CA 1
ATOM 714 C C . LEU A 1 90 ? 3.181 -13.063 1.737 1.00 92.56 90 LEU A C 1
ATOM 716 O O . LEU A 1 90 ? 2.062 -13.310 2.189 1.00 92.56 90 LEU A O 1
ATOM 720 N N . GLU A 1 91 ? 3.348 -12.731 0.456 1.00 91.12 91 GLU A N 1
ATOM 721 C CA . GLU A 1 91 ? 2.248 -12.506 -0.491 1.00 91.12 91 GLU A CA 1
ATOM 722 C C . GLU A 1 91 ? 1.177 -11.546 0.065 1.00 91.12 91 GLU A C 1
ATOM 724 O O . GLU A 1 91 ? -0.038 -11.696 -0.152 1.00 91.12 91 GLU A O 1
ATOM 729 N N . ALA A 1 92 ? 1.612 -10.563 0.858 1.00 91.75 92 ALA A N 1
ATOM 730 C CA . ALA A 1 92 ? 0.718 -9.599 1.463 1.00 91.75 92 ALA A CA 1
ATOM 731 C C . ALA A 1 92 ? 0.075 -8.723 0.383 1.00 91.75 92 ALA A C 1
ATOM 733 O O . ALA A 1 92 ? 0.604 -8.501 -0.706 1.00 91.75 92 ALA A O 1
ATOM 734 N N . ARG A 1 93 ? -1.103 -8.184 0.696 1.00 92.06 93 ARG A N 1
ATOM 735 C CA . ARG A 1 93 ? -1.726 -7.177 -0.159 1.00 92.06 93 ARG A CA 1
ATOM 736 C C . ARG A 1 93 ? -1.152 -5.814 0.203 1.00 92.06 93 ARG A C 1
ATOM 738 O O . ARG A 1 93 ? -1.379 -5.346 1.318 1.00 92.06 93 ARG A O 1
ATOM 745 N N . ILE A 1 94 ? -0.443 -5.203 -0.738 1.00 94.69 94 ILE A N 1
ATOM 746 C CA . ILE A 1 94 ? 0.329 -3.978 -0.520 1.00 94.69 94 ILE A CA 1
ATOM 747 C C . ILE A 1 94 ? -0.250 -2.847 -1.374 1.00 94.69 94 ILE A C 1
ATOM 749 O O . ILE A 1 94 ? -0.520 -3.023 -2.563 1.00 94.69 94 ILE A O 1
ATOM 753 N N . TYR A 1 95 ? -0.432 -1.681 -0.766 1.00 96.06 95 TYR A N 1
ATOM 754 C CA . TYR A 1 95 ? -0.874 -0.459 -1.424 1.00 96.06 95 TYR A CA 1
ATOM 755 C C . TYR A 1 95 ? 0.070 0.698 -1.108 1.00 96.06 95 TYR A C 1
ATOM 757 O O . TYR A 1 95 ? 0.630 0.773 -0.019 1.00 96.06 95 TYR A O 1
ATOM 765 N N . GLY A 1 96 ? 0.177 1.643 -2.035 1.00 96.19 96 GLY A N 1
ATOM 766 C CA . GLY A 1 96 ? 0.656 2.984 -1.735 1.00 96.19 96 GLY A CA 1
ATOM 767 C C . GLY A 1 96 ? -0.471 3.866 -1.182 1.00 96.19 96 GLY A C 1
ATOM 768 O O . GLY A 1 96 ? -1.655 3.614 -1.449 1.00 96.19 96 GLY A O 1
ATOM 769 N N . PRO A 1 97 ? -0.148 4.941 -0.445 1.00 96.69 97 PRO A N 1
ATOM 770 C CA . PRO A 1 97 ? -1.157 5.864 0.070 1.00 96.69 97 PRO A CA 1
ATOM 771 C C . PRO A 1 97 ? -1.962 6.524 -1.059 1.00 96.69 97 PRO A C 1
ATOM 773 O O . PRO A 1 97 ? -3.178 6.693 -0.941 1.00 96.69 97 PRO A O 1
ATOM 776 N N . LEU A 1 98 ? -1.321 6.831 -2.192 1.00 95.88 98 LEU A N 1
ATOM 777 C CA . LEU A 1 98 ? -1.983 7.421 -3.356 1.00 95.88 98 LEU A CA 1
ATOM 778 C C . LEU A 1 98 ? -3.034 6.494 -3.966 1.00 95.88 98 LEU A C 1
ATOM 780 O O . LEU A 1 98 ? -4.111 6.970 -4.327 1.00 95.88 98 LEU A O 1
ATOM 784 N N . ALA A 1 99 ? -2.775 5.186 -4.026 1.00 94.50 99 ALA A N 1
ATOM 785 C CA . ALA A 1 99 ? -3.765 4.218 -4.487 1.00 94.50 99 ALA A CA 1
ATOM 786 C C . ALA A 1 99 ? -5.041 4.258 -3.634 1.00 94.50 99 ALA A C 1
ATOM 788 O O . ALA A 1 99 ? -6.146 4.265 -4.181 1.00 94.50 99 ALA A O 1
ATOM 789 N N . ILE A 1 100 ? -4.903 4.348 -2.306 1.00 95.00 100 ILE A N 1
ATOM 790 C CA . ILE A 1 100 ? -6.034 4.453 -1.374 1.00 95.00 100 ILE A CA 1
ATOM 791 C C . ILE A 1 100 ? -6.778 5.775 -1.561 1.00 95.00 100 ILE A C 1
ATOM 793 O O . ILE A 1 100 ? -8.000 5.777 -1.727 1.00 95.00 100 ILE A O 1
ATOM 797 N N . ILE A 1 101 ? -6.046 6.893 -1.584 1.00 95.44 101 ILE A N 1
ATOM 798 C CA . ILE A 1 101 ? -6.620 8.234 -1.741 1.00 95.44 101 ILE A CA 1
ATOM 799 C C . ILE A 1 101 ? -7.418 8.325 -3.045 1.00 95.44 101 ILE A C 1
ATOM 801 O O . ILE A 1 101 ? -8.562 8.778 -3.037 1.00 95.44 101 ILE A O 1
ATOM 805 N N . GLN A 1 102 ? -6.832 7.890 -4.160 1.00 94.69 102 GLN A N 1
ATOM 806 C CA . GLN A 1 102 ? -7.463 7.950 -5.479 1.00 94.69 102 GLN A CA 1
ATOM 807 C C . GLN A 1 102 ? -8.667 7.007 -5.567 1.00 94.69 102 GLN A C 1
ATOM 809 O O . GLN A 1 102 ? -9.717 7.412 -6.066 1.00 94.69 102 GLN A O 1
ATOM 814 N N . SER A 1 103 ? -8.555 5.792 -5.020 1.00 92.12 103 SER A N 1
ATOM 815 C CA . SER A 1 103 ? -9.646 4.810 -5.019 1.00 92.12 103 SER A CA 1
ATOM 816 C C . SER A 1 103 ? -10.874 5.329 -4.269 1.00 92.12 103 SER A C 1
ATOM 818 O O . SER A 1 103 ? -11.988 5.322 -4.801 1.00 92.12 103 SER A O 1
ATOM 820 N N . LEU A 1 104 ? -10.669 5.819 -3.042 1.00 91.94 104 LEU A N 1
ATOM 821 C CA . LEU A 1 104 ? -11.755 6.298 -2.189 1.00 91.94 104 LEU A CA 1
ATOM 822 C C . LEU A 1 104 ? -12.377 7.584 -2.737 1.00 91.94 104 LEU A C 1
ATOM 824 O O . LEU A 1 104 ? -13.598 7.685 -2.781 1.00 91.94 104 LEU A O 1
ATOM 828 N N . LYS A 1 105 ? -11.569 8.525 -3.240 1.00 90.38 105 LYS A N 1
ATOM 829 C CA . LYS A 1 105 ? -12.095 9.764 -3.832 1.00 90.38 105 LYS A CA 1
ATOM 830 C C . LYS A 1 105 ? -12.886 9.540 -5.117 1.00 90.38 105 LYS A C 1
ATOM 832 O O . LYS A 1 105 ? -13.881 10.222 -5.327 1.00 90.38 105 LYS A O 1
ATOM 837 N N . LYS A 1 106 ? -12.428 8.640 -5.994 1.00 85.94 106 LYS A N 1
ATOM 838 C CA . LYS A 1 106 ? -13.034 8.454 -7.320 1.00 85.94 106 LYS A CA 1
ATOM 839 C C . LYS A 1 106 ? -14.252 7.533 -7.280 1.00 85.94 106 LYS A C 1
ATOM 841 O O . LYS A 1 106 ? -15.262 7.837 -7.898 1.00 85.94 106 LYS A O 1
ATOM 846 N N . ASN A 1 107 ? -14.147 6.413 -6.566 1.00 75.50 107 ASN A N 1
ATOM 847 C CA . ASN A 1 107 ? -15.120 5.319 -6.649 1.00 75.50 107 ASN A CA 1
ATOM 848 C C . ASN A 1 107 ? -15.795 4.995 -5.306 1.00 75.50 107 ASN A C 1
ATOM 850 O O . ASN A 1 107 ? -16.611 4.073 -5.245 1.00 75.50 107 ASN A O 1
ATOM 854 N N . GLY A 1 108 ? -15.412 5.664 -4.210 1.00 83.38 108 GLY A N 1
ATOM 855 C CA . GLY A 1 108 ? -15.901 5.360 -2.857 1.00 83.38 108 GLY A CA 1
ATOM 856 C C . GLY A 1 108 ? -15.521 3.962 -2.349 1.00 83.38 108 GLY A C 1
ATOM 857 O O . GLY A 1 108 ? -16.049 3.504 -1.335 1.00 83.38 108 GLY A O 1
ATOM 858 N N . LYS A 1 109 ? -14.644 3.253 -3.071 1.00 85.81 109 LYS A N 1
ATOM 859 C CA . LYS A 1 109 ? -14.247 1.863 -2.824 1.00 85.81 109 LYS A CA 1
ATOM 860 C C . LYS A 1 109 ? -12.772 1.691 -3.132 1.00 85.81 109 LYS A C 1
ATOM 862 O O . LYS A 1 109 ? -12.274 2.255 -4.099 1.00 85.81 109 LYS A O 1
ATOM 867 N N . ILE A 1 110 ? -12.098 0.861 -2.343 1.00 87.44 110 ILE A N 1
ATOM 868 C CA . ILE A 1 110 ? -10.685 0.533 -2.545 1.00 87.44 110 ILE A CA 1
ATOM 869 C C . ILE A 1 110 ? -10.567 -0.447 -3.703 1.00 87.44 110 ILE A C 1
ATOM 871 O O . ILE A 1 110 ? -11.261 -1.469 -3.737 1.00 87.44 110 ILE A O 1
ATOM 875 N N . ALA A 1 111 ? -9.704 -0.121 -4.660 1.00 82.56 111 ALA A N 1
ATOM 876 C CA . ALA A 1 111 ? -9.505 -0.960 -5.822 1.00 82.56 111 ALA A CA 1
ATOM 877 C C . ALA A 1 111 ? -8.857 -2.294 -5.421 1.00 82.56 111 ALA A C 1
ATOM 879 O O . ALA A 1 111 ? -7.949 -2.333 -4.595 1.00 82.56 111 ALA A O 1
ATOM 880 N N . LYS A 1 112 ? -9.352 -3.399 -5.984 1.00 83.19 112 LYS A N 1
ATOM 881 C CA . LYS A 1 112 ? -8.893 -4.752 -5.654 1.00 83.19 112 LYS A CA 1
ATOM 882 C C . LYS A 1 112 ? -7.919 -5.228 -6.721 1.00 83.19 112 LYS A C 1
ATOM 884 O O . LYS A 1 112 ? -8.342 -5.518 -7.834 1.00 83.19 112 LYS A O 1
ATOM 889 N N . TYR A 1 113 ? -6.651 -5.364 -6.348 1.00 81.88 113 TYR A N 1
ATOM 890 C CA . TYR A 1 113 ? -5.618 -5.926 -7.214 1.00 81.88 113 TYR A CA 1
ATOM 891 C C . TYR A 1 113 ? -4.926 -7.118 -6.555 1.00 81.88 113 TYR A C 1
ATOM 893 O O . TYR A 1 113 ? -4.873 -7.237 -5.325 1.00 81.88 113 TYR A O 1
ATOM 901 N N . SER A 1 114 ? -4.462 -8.040 -7.398 1.00 79.75 114 SER A N 1
ATOM 902 C CA . SER A 1 114 ? -3.653 -9.195 -6.997 1.00 79.75 114 SER A CA 1
ATOM 903 C C . SER A 1 114 ? -2.197 -8.811 -6.742 1.00 79.75 114 SER A C 1
ATOM 905 O O . SER A 1 114 ? -1.548 -9.436 -5.911 1.00 79.75 114 SER A O 1
ATOM 907 N N . LYS A 1 115 ? -1.710 -7.769 -7.419 1.00 87.62 115 LYS A N 1
ATOM 908 C CA . LYS A 1 115 ? -0.351 -7.242 -7.293 1.00 87.62 115 LYS A CA 1
ATOM 909 C C . LYS A 1 115 ? -0.314 -6.002 -6.391 1.00 87.62 115 LYS A C 1
ATOM 911 O O . LYS A 1 115 ? -1.352 -5.345 -6.247 1.00 87.62 115 LYS A O 1
ATOM 916 N N . PRO A 1 116 ? 0.857 -5.666 -5.817 1.00 92.75 116 PRO A N 1
ATOM 917 C CA . PRO A 1 116 ? 1.073 -4.384 -5.159 1.00 92.75 116 PRO A CA 1
ATOM 918 C C . PRO A 1 116 ? 0.653 -3.211 -6.054 1.00 92.75 116 PRO A C 1
ATOM 920 O O . PRO A 1 116 ? 0.921 -3.222 -7.254 1.00 92.75 116 PRO A O 1
ATOM 923 N N . LEU A 1 117 ? -0.003 -2.199 -5.482 1.00 92.62 117 LEU A N 1
ATOM 924 C CA . LEU A 1 117 ? -0.462 -1.022 -6.229 1.00 92.62 117 LEU A CA 1
ATOM 925 C C . LEU A 1 117 ? -0.038 0.281 -5.546 1.00 92.62 117 LEU A C 1
ATOM 927 O O . LEU A 1 117 ? -0.630 0.665 -4.538 1.00 92.62 117 LEU A O 1
ATOM 931 N N . LEU A 1 118 ? 0.938 0.989 -6.120 1.00 92.38 118 LEU A N 1
ATOM 932 C CA . LEU A 1 118 ? 1.455 2.246 -5.565 1.00 92.38 118 LEU A CA 1
ATOM 933 C C . LEU A 1 118 ? 0.471 3.414 -5.772 1.00 92.38 118 LEU A C 1
ATOM 935 O O . LEU A 1 118 ? 0.137 4.146 -4.837 1.00 92.38 118 LEU A O 1
ATOM 939 N N . ALA A 1 119 ? -0.044 3.557 -6.995 1.00 92.06 119 ALA A N 1
ATOM 940 C CA . ALA A 1 119 ? -0.994 4.593 -7.402 1.00 92.06 119 ALA A CA 1
ATOM 941 C C . ALA A 1 119 ? -1.905 4.091 -8.535 1.00 92.06 119 ALA A C 1
ATOM 943 O O . ALA A 1 119 ? -1.620 3.079 -9.171 1.00 92.06 119 ALA A O 1
ATOM 944 N N . MET A 1 120 ? -2.997 4.804 -8.816 1.00 90.00 120 MET A N 1
ATOM 945 C CA . MET A 1 120 ? -3.960 4.452 -9.868 1.00 90.00 120 MET A CA 1
ATOM 946 C C . MET A 1 120 ? -3.725 5.162 -11.211 1.00 90.00 120 MET A C 1
ATOM 948 O O . MET A 1 120 ? -4.602 5.100 -12.069 1.00 90.00 120 MET A O 1
ATOM 952 N N . TYR A 1 121 ? -2.592 5.843 -11.418 1.00 88.00 121 TYR A N 1
ATOM 953 C CA . TYR A 1 121 ? -2.376 6.685 -12.608 1.00 88.00 121 TYR A CA 1
ATOM 954 C C . TYR A 1 121 ? -2.562 5.936 -13.932 1.00 88.00 121 TYR A C 1
ATOM 956 O O . TYR A 1 121 ? -3.198 6.457 -14.841 1.00 88.00 121 TYR A O 1
ATOM 964 N N . CYS A 1 122 ? -2.083 4.693 -14.003 1.00 84.75 122 CYS A N 1
ATOM 965 C CA . CYS A 1 122 ? -2.164 3.862 -15.206 1.00 84.75 122 CYS A CA 1
ATOM 966 C C . CYS A 1 122 ? -3.291 2.816 -15.141 1.00 84.75 122 CYS A C 1
ATOM 968 O O . CYS A 1 122 ? -3.358 1.915 -15.975 1.00 84.75 122 CYS A O 1
ATOM 970 N N . VAL A 1 123 ? -4.189 2.892 -14.152 1.00 83.38 123 VAL A N 1
ATOM 971 C CA . VAL A 1 123 ? -5.302 1.939 -14.042 1.00 83.38 123 VAL A CA 1
ATOM 972 C C . VAL A 1 123 ? -6.258 2.122 -15.220 1.00 83.38 123 VAL A C 1
ATOM 974 O O . VAL A 1 123 ? -6.828 3.196 -15.404 1.00 83.38 123 VAL A O 1
ATOM 97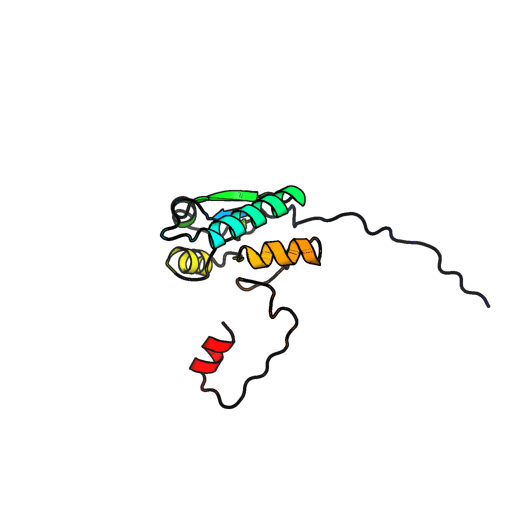7 N N . GLY A 1 124 ? -6.467 1.044 -15.981 1.00 82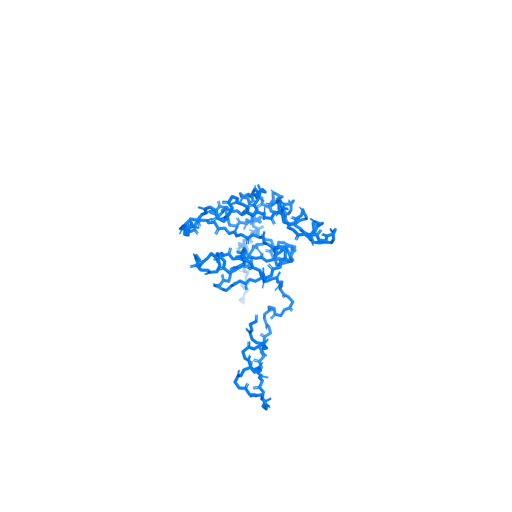.06 124 GLY A N 1
ATOM 978 C CA . GLY A 1 124 ? -7.324 1.022 -17.172 1.00 82.06 124 GLY A CA 1
ATOM 979 C C . GLY A 1 124 ? -6.585 1.275 -18.488 1.00 82.06 124 GLY A C 1
ATOM 980 O O . GLY A 1 124 ? -7.205 1.200 -19.545 1.00 82.06 124 GLY A O 1
ATOM 981 N N . PHE A 1 125 ? -5.278 1.539 -18.444 1.00 85.19 125 PHE A N 1
ATOM 982 C CA . PHE A 1 125 ? -4.449 1.639 -19.640 1.00 85.19 125 PHE A CA 1
ATOM 983 C C . PHE A 1 125 ? -4.033 0.239 -20.096 1.00 85.19 125 PHE A C 1
ATOM 985 O O . PHE A 1 125 ? -3.601 -0.581 -19.287 1.00 85.19 125 PHE A O 1
ATOM 992 N N . ASN A 1 126 ? -4.123 -0.013 -21.402 1.00 86.12 126 ASN A N 1
ATOM 993 C CA . ASN A 1 126 ? -3.538 -1.193 -22.032 1.00 86.12 126 ASN A CA 1
ATOM 994 C C . ASN A 1 126 ? -2.251 -0.760 -22.727 1.00 86.12 126 ASN A C 1
ATOM 996 O O . ASN A 1 126 ? -2.294 -0.002 -23.694 1.00 86.12 126 ASN A O 1
ATOM 1000 N N . VAL A 1 127 ? -1.110 -1.212 -22.213 1.00 84.88 127 VAL A N 1
ATOM 1001 C CA . VAL A 1 127 ? 0.206 -0.849 -22.746 1.00 84.88 127 VAL A CA 1
ATOM 1002 C C . VAL A 1 127 ? 0.764 -2.028 -23.531 1.00 84.88 127 VAL A C 1
ATOM 1004 O O . VAL A 1 127 ? 0.817 -3.146 -23.026 1.00 84.88 127 VAL A O 1
ATOM 1007 N N . THR A 1 128 ? 1.191 -1.769 -24.767 1.00 88.00 128 THR A N 1
ATOM 1008 C CA . THR A 1 128 ? 1.959 -2.714 -25.587 1.00 88.00 128 THR A CA 1
ATOM 1009 C C . THR A 1 128 ? 3.326 -2.103 -25.850 1.00 88.00 128 THR A C 1
ATOM 1011 O O . THR A 1 128 ? 3.413 -0.957 -26.284 1.00 88.00 128 THR A O 1
ATOM 1014 N N . VAL A 1 129 ? 4.389 -2.857 -25.579 1.00 87.06 129 VAL A N 1
ATOM 1015 C CA . VAL A 1 129 ? 5.775 -2.426 -25.794 1.00 87.06 129 VAL A CA 1
ATOM 1016 C C . VAL A 1 129 ? 6.424 -3.271 -26.888 1.00 87.06 129 VAL A C 1
ATOM 1018 O O . VAL A 1 129 ? 6.214 -4.482 -26.948 1.00 87.06 129 VAL A O 1
ATOM 1021 N N . THR A 1 130 ? 7.217 -2.639 -27.752 1.00 93.12 130 THR A N 1
ATOM 1022 C CA . THR A 1 130 ? 7.989 -3.286 -28.826 1.00 93.12 130 THR A CA 1
ATOM 1023 C C . THR A 1 130 ? 9.407 -2.714 -28.866 1.00 93.12 130 THR A C 1
ATOM 1025 O O . THR A 1 130 ? 9.636 -1.620 -28.356 1.00 93.12 130 THR A O 1
ATOM 1028 N N . GLY A 1 131 ? 10.361 -3.458 -29.430 1.00 93.81 131 GLY A N 1
ATOM 1029 C CA . GLY A 1 131 ? 11.761 -3.025 -29.552 1.00 93.81 131 GLY A CA 1
ATOM 1030 C C . GLY A 1 131 ? 12.569 -3.026 -28.248 1.00 93.81 131 GLY A C 1
ATOM 1031 O O . GLY A 1 131 ? 13.693 -2.543 -28.247 1.00 93.81 131 GLY A O 1
ATOM 1032 N N . LEU A 1 132 ? 12.018 -3.570 -27.158 1.00 92.62 132 LEU A N 1
ATOM 1033 C CA . LEU A 1 132 ? 12.691 -3.691 -25.863 1.00 92.62 132 LEU A CA 1
ATOM 1034 C C . LEU A 1 132 ? 13.217 -5.112 -25.638 1.00 92.62 132 LEU A C 1
ATOM 1036 O O . LEU A 1 132 ? 12.560 -6.100 -25.994 1.00 92.62 132 LEU A O 1
ATOM 1040 N N . THR A 1 133 ? 14.362 -5.215 -24.971 1.00 93.19 133 THR A N 1
ATOM 1041 C CA . THR A 1 133 ? 14.888 -6.480 -24.442 1.00 93.19 133 THR A CA 1
ATOM 1042 C C . THR A 1 133 ? 13.958 -7.072 -23.374 1.00 93.19 133 THR A C 1
ATOM 1044 O O . THR A 1 133 ? 13.020 -6.435 -22.891 1.00 93.19 133 THR A O 1
ATOM 1047 N N . VAL A 1 134 ? 14.183 -8.334 -22.990 1.00 87.12 134 VAL A N 1
ATOM 1048 C CA . VAL A 1 134 ? 13.405 -8.981 -21.916 1.00 87.12 134 VAL A CA 1
ATOM 1049 C C . VAL A 1 134 ? 13.511 -8.189 -20.608 1.00 87.12 134 VAL A C 1
ATOM 1051 O O . VAL A 1 134 ? 12.478 -7.884 -20.016 1.00 87.12 134 VAL A O 1
ATOM 1054 N N . ASP A 1 135 ? 14.718 -7.794 -20.209 1.00 88.38 135 ASP A N 1
ATOM 1055 C CA . ASP A 1 135 ? 14.951 -7.099 -18.939 1.00 88.38 135 ASP A CA 1
ATOM 1056 C C . ASP A 1 135 ? 14.325 -5.701 -18.918 1.00 88.38 135 ASP A C 1
ATOM 1058 O O . ASP A 1 135 ? 13.704 -5.306 -17.929 1.00 88.38 135 ASP A O 1
ATOM 1062 N N . GLU A 1 136 ? 14.411 -4.964 -20.027 1.00 88.31 136 GLU A N 1
ATOM 1063 C CA . GLU A 1 136 ? 13.758 -3.657 -20.164 1.00 88.31 136 GLU A CA 1
ATOM 1064 C C . GLU A 1 136 ? 12.233 -3.773 -20.092 1.00 88.31 136 GLU A C 1
ATOM 1066 O O . GLU A 1 136 ? 11.580 -2.941 -19.461 1.00 88.31 136 GLU A O 1
ATOM 1071 N N . ARG A 1 137 ? 11.651 -4.830 -20.677 1.00 85.12 137 ARG A N 1
ATOM 1072 C CA . ARG A 1 137 ? 10.206 -5.087 -20.574 1.00 85.12 137 ARG A CA 1
ATOM 1073 C C . ARG A 1 137 ? 9.777 -5.365 -19.143 1.00 85.12 137 ARG A C 1
ATOM 1075 O O . ARG A 1 137 ? 8.729 -4.875 -18.733 1.00 85.12 137 ARG A O 1
ATOM 1082 N N . VAL A 1 138 ? 10.564 -6.127 -18.382 1.00 82.62 138 VAL A N 1
ATOM 1083 C CA . VAL A 1 138 ? 10.260 -6.396 -16.969 1.00 82.62 138 VAL A CA 1
ATOM 1084 C C . VAL A 1 138 ? 10.239 -5.090 -16.176 1.00 82.62 138 VAL A C 1
ATOM 1086 O O . VAL A 1 138 ? 9.270 -4.861 -15.462 1.00 82.62 138 VAL A O 1
ATOM 1089 N N . ARG A 1 139 ? 11.220 -4.199 -16.380 1.00 79.62 139 ARG A N 1
ATOM 1090 C CA . ARG A 1 139 ? 11.277 -2.877 -15.719 1.00 79.62 139 ARG A CA 1
ATOM 1091 C C . ARG A 1 139 ? 10.130 -1.935 -16.091 1.00 79.62 139 ARG A C 1
ATOM 1093 O O . ARG A 1 139 ? 9.815 -1.035 -15.328 1.00 79.62 139 ARG A O 1
ATOM 1100 N N . PHE A 1 140 ? 9.537 -2.092 -17.273 1.00 73.19 140 PHE A N 1
ATOM 1101 C CA . PHE A 1 140 ? 8.404 -1.264 -17.704 1.00 73.19 140 PHE A CA 1
ATOM 1102 C C . PHE A 1 140 ? 7.055 -1.758 -17.166 1.00 73.19 140 PHE A C 1
ATOM 1104 O O . PHE A 1 140 ? 6.078 -1.008 -17.159 1.00 73.19 140 PHE A O 1
ATOM 1111 N N . LEU A 1 141 ? 6.977 -3.030 -16.772 1.00 66.56 141 LEU A N 1
ATOM 1112 C CA . LEU A 1 141 ? 5.735 -3.704 -16.386 1.00 66.56 141 LEU A CA 1
ATOM 1113 C C . LEU A 1 141 ? 5.645 -3.996 -14.875 1.00 66.56 141 LEU A C 1
ATOM 1115 O O . LEU A 1 141 ? 4.619 -4.530 -14.436 1.00 66.56 141 LEU A O 1
ATOM 1119 N N . TRP A 1 142 ? 6.687 -3.660 -14.106 1.00 56.66 142 TRP A N 1
ATOM 1120 C CA . TRP A 1 142 ? 6.836 -3.893 -12.664 1.00 56.66 142 TRP A CA 1
ATOM 1121 C C . TRP A 1 142 ? 7.543 -2.729 -11.981 1.00 56.66 142 TRP A C 1
ATOM 1123 O O . TRP A 1 142 ? 7.198 -2.488 -10.803 1.00 56.66 142 TRP A O 1
#